Protein AF-A0A7J9G868-F1 (afdb_monomer_lite)

Sequence (115 aa):
MAKLNHNLSMVIALLSSILIAASMVTSEEEFMITIPPEPEPGFYKTIEECIEKMSRECGETIVKAVLEDEEISEQCCVELVHGMGKICHDDLLQFYVSLPQLGFNVTHLNIRGHQ

InterPro domains:
  IPR008502 Prolamin-like domain [PF05617] (49-98)

pLDDT: mean 76.09, std 18.46, range [33.81, 95.81]

Foldseek 3Di:
DDDQDPVNVVVVVVVVVVVVVVVPPDPPVVLDFDQDPDPDPCLVVLLVVLVVLADPVLVVQVVCCQVPVHDHDPVSVCSVPVRSHDVNVVSNVVRQVVGVSNVPDVVSRPPPPDD

Secondary structure (DSSP, 8-state):
-----HHHHHHHHHHHHHHHHHT-----------PPPPSSTTHHHHHHHHHTTS-HHHHHHHHHHHHH-PPPPHHHHHIIIIIIHHHHHHHHHHHHHT-GGG---TTT-------

Structure (mmCIF, N/CA/C/O backbone):
data_AF-A0A7J9G868-F1
#
_entry.id   AF-A0A7J9G868-F1
#
loop_
_atom_site.group_PDB
_atom_site.id
_atom_site.type_symbol
_atom_site.label_atom_id
_atom_site.label_alt_id
_atom_site.label_comp_id
_atom_site.label_asym_id
_atom_site.label_entity_id
_atom_site.label_seq_id
_atom_site.pdbx_PDB_ins_code
_atom_site.Cartn_x
_atom_site.Cartn_y
_atom_site.Cartn_z
_atom_site.occupancy
_atom_site.B_iso_or_equiv
_atom_site.auth_seq_id
_atom_site.auth_comp_id
_atom_site.auth_asym_id
_atom_site.auth_atom_id
_atom_site.pdbx_PDB_model_num
ATOM 1 N N . MET A 1 1 ? 22.733 4.982 58.617 1.00 37.69 1 MET A N 1
ATOM 2 C CA . MET A 1 1 ? 22.686 3.685 57.907 1.00 37.69 1 MET A CA 1
ATOM 3 C C . MET A 1 1 ? 21.348 3.031 58.227 1.00 37.69 1 MET A C 1
ATOM 5 O O . MET A 1 1 ? 21.142 2.645 59.370 1.00 37.69 1 MET A O 1
ATOM 9 N N . ALA A 1 2 ? 20.398 3.033 57.289 1.00 48.59 2 ALA A N 1
ATOM 10 C CA . ALA A 1 2 ? 19.059 2.489 57.522 1.00 48.59 2 ALA A CA 1
ATOM 11 C C . ALA A 1 2 ? 19.104 0.953 57.484 1.00 48.59 2 ALA A C 1
ATOM 13 O O . ALA A 1 2 ? 19.622 0.369 56.535 1.00 48.59 2 ALA A O 1
ATOM 14 N N . LYS A 1 3 ? 18.595 0.300 58.531 1.00 48.62 3 LYS A N 1
ATOM 15 C CA . LYS A 1 3 ? 18.525 -1.160 58.627 1.00 48.62 3 LYS A CA 1
ATOM 16 C C . LYS A 1 3 ? 17.266 -1.613 57.889 1.00 48.62 3 LYS A C 1
ATOM 18 O O . LYS A 1 3 ? 16.164 -1.511 58.422 1.00 48.62 3 LYS A O 1
ATOM 23 N N . LEU A 1 4 ? 17.427 -2.024 56.634 1.00 50.69 4 LEU A N 1
ATOM 24 C CA . LEU A 1 4 ? 16.330 -2.523 55.812 1.00 50.69 4 LEU A CA 1
ATOM 25 C C . LEU A 1 4 ? 15.812 -3.840 56.416 1.00 50.69 4 LEU A C 1
ATOM 27 O O . LEU A 1 4 ? 16.575 -4.787 56.603 1.00 50.69 4 LEU A O 1
ATOM 31 N N . ASN A 1 5 ? 14.528 -3.882 56.776 1.00 61.34 5 ASN A N 1
ATOM 32 C CA . ASN A 1 5 ? 13.880 -5.074 57.324 1.00 61.34 5 ASN A CA 1
ATOM 33 C C . ASN A 1 5 ? 13.854 -6.182 56.254 1.00 61.34 5 ASN A C 1
ATOM 35 O O . ASN A 1 5 ? 13.465 -5.925 55.118 1.00 61.34 5 ASN A O 1
ATOM 39 N N . HIS A 1 6 ? 14.234 -7.409 56.611 1.00 61.34 6 HIS A N 1
ATOM 40 C CA . HIS A 1 6 ? 14.274 -8.554 55.694 1.00 61.34 6 HIS A CA 1
ATOM 41 C C . HIS A 1 6 ? 12.920 -8.790 54.999 1.00 61.34 6 HIS A C 1
ATOM 43 O O . HIS A 1 6 ? 12.866 -9.024 53.794 1.00 61.34 6 HIS A O 1
ATOM 49 N N . ASN A 1 7 ? 11.820 -8.585 55.731 1.00 53.09 7 ASN A N 1
ATOM 50 C CA . ASN A 1 7 ? 10.464 -8.682 55.186 1.00 53.09 7 ASN A CA 1
ATOM 51 C C . ASN A 1 7 ? 10.155 -7.553 54.189 1.00 53.09 7 ASN A C 1
ATOM 53 O O . ASN A 1 7 ? 9.486 -7.777 53.187 1.00 53.09 7 ASN A O 1
ATOM 57 N N . LEU A 1 8 ? 10.686 -6.348 54.424 1.00 59.44 8 LEU A N 1
ATOM 58 C CA . LEU A 1 8 ? 10.549 -5.212 53.508 1.00 59.44 8 LEU A CA 1
ATOM 59 C C . LEU A 1 8 ? 11.368 -5.436 52.226 1.00 59.44 8 LEU A C 1
ATOM 61 O O . LEU A 1 8 ? 10.905 -5.113 51.139 1.00 59.44 8 LEU A O 1
ATOM 65 N N . SER A 1 9 ? 12.542 -6.061 52.340 1.00 60.22 9 SER A N 1
ATOM 66 C CA . SER A 1 9 ? 13.369 -6.447 51.191 1.00 60.22 9 SER A CA 1
ATOM 67 C C . SER A 1 9 ? 12.706 -7.524 50.325 1.00 60.22 9 SER A C 1
ATOM 69 O O . SER A 1 9 ? 12.783 -7.442 49.103 1.00 60.22 9 SER A O 1
ATOM 71 N N . MET A 1 10 ? 12.042 -8.515 50.934 1.00 61.50 10 MET A N 1
ATOM 72 C CA . MET A 1 10 ? 11.300 -9.548 50.196 1.00 61.50 10 MET A CA 1
ATOM 73 C C . MET A 1 10 ? 10.099 -8.968 49.444 1.00 61.50 10 MET A C 1
ATOM 75 O O . MET A 1 10 ? 9.890 -9.303 48.283 1.00 61.50 10 MET A O 1
ATOM 79 N N . VAL A 1 11 ? 9.338 -8.064 50.069 1.00 63.91 11 VAL A N 1
ATOM 80 C CA . VAL A 1 11 ? 8.183 -7.422 49.417 1.00 63.91 11 VAL A CA 1
ATOM 81 C C . VAL A 1 11 ? 8.624 -6.572 48.222 1.00 63.91 11 VAL A C 1
ATOM 83 O O . VAL A 1 11 ? 7.999 -6.639 47.169 1.00 63.91 11 VAL A O 1
ATOM 86 N N . ILE A 1 12 ? 9.736 -5.837 48.343 1.00 63.78 12 ILE A N 1
ATOM 87 C CA . ILE A 1 12 ? 10.307 -5.063 47.229 1.00 63.78 12 ILE A CA 1
ATOM 88 C C . ILE A 1 12 ? 10.727 -5.990 46.077 1.00 63.78 12 ILE A C 1
ATOM 90 O O . ILE A 1 12 ? 10.399 -5.703 44.929 1.00 63.78 12 ILE A O 1
ATOM 94 N N . ALA A 1 13 ? 11.380 -7.118 46.379 1.00 62.16 13 ALA A N 1
ATOM 95 C CA . ALA A 1 13 ? 11.804 -8.092 45.369 1.00 62.16 13 ALA A CA 1
ATOM 96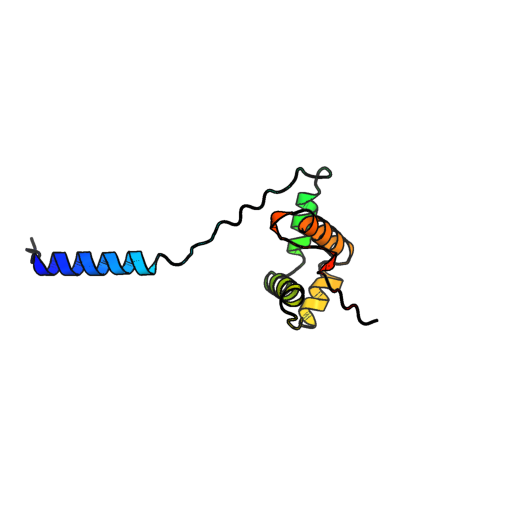 C C . ALA A 1 13 ? 10.620 -8.770 44.646 1.00 62.16 13 ALA A C 1
ATOM 98 O O . ALA A 1 13 ? 10.686 -9.046 43.445 1.00 62.16 13 ALA A O 1
ATOM 99 N N . LEU A 1 14 ? 9.511 -9.017 45.350 1.00 59.84 14 LEU A N 1
ATOM 100 C CA . LEU A 1 14 ? 8.294 -9.573 44.751 1.00 59.84 14 LEU A CA 1
ATOM 101 C C . LEU A 1 14 ? 7.585 -8.549 43.853 1.00 59.84 14 LEU A C 1
ATOM 103 O O . LEU A 1 14 ? 7.196 -8.885 42.737 1.00 59.84 14 LEU A O 1
ATOM 107 N N . LEU A 1 15 ? 7.485 -7.288 44.287 1.00 59.75 15 LEU A N 1
ATOM 108 C CA . LEU A 1 15 ? 6.892 -6.210 43.487 1.00 59.75 15 LEU A CA 1
ATOM 109 C C . LEU A 1 15 ? 7.707 -5.904 42.221 1.00 59.75 15 LEU A C 1
ATOM 111 O O . LEU A 1 15 ? 7.124 -5.703 41.156 1.00 59.75 15 LEU A O 1
ATOM 115 N N . SER A 1 16 ? 9.043 -5.939 42.293 1.00 61.03 16 SER A N 1
ATOM 116 C CA . SER A 1 16 ? 9.893 -5.784 41.105 1.00 61.03 16 SER A CA 1
ATOM 117 C C . SER A 1 16 ? 9.726 -6.933 40.109 1.00 61.03 16 SER A C 1
ATOM 119 O O . SER A 1 16 ? 9.787 -6.709 38.906 1.00 61.03 16 SER A O 1
ATOM 121 N N . SER A 1 17 ? 9.463 -8.150 40.593 1.00 60.47 17 SER A N 1
ATOM 122 C CA . SER A 1 17 ? 9.243 -9.321 39.732 1.00 60.47 17 SER A CA 1
ATOM 123 C C . SER A 1 17 ? 7.923 -9.225 38.951 1.00 60.47 17 SER A C 1
ATOM 125 O O . SER A 1 17 ? 7.856 -9.633 37.794 1.00 60.47 17 SER A O 1
ATOM 127 N N . ILE A 1 18 ? 6.887 -8.624 39.548 1.00 60.41 18 ILE A N 1
ATOM 128 C CA . ILE A 1 18 ? 5.581 -8.395 38.903 1.00 60.41 18 ILE A CA 1
ATOM 129 C C . ILE A 1 18 ? 5.683 -7.332 37.793 1.00 60.41 18 ILE A C 1
ATOM 131 O O . ILE A 1 18 ? 5.047 -7.476 36.751 1.00 60.41 18 ILE A O 1
ATOM 135 N N . LEU A 1 19 ? 6.521 -6.301 37.968 1.00 55.25 19 LEU A N 1
ATOM 136 C CA . LEU A 1 19 ? 6.773 -5.287 36.931 1.00 55.25 19 LEU A CA 1
ATOM 137 C C . LEU A 1 19 ? 7.440 -5.884 35.684 1.00 55.25 19 LEU A C 1
ATOM 139 O O . LEU A 1 19 ? 7.096 -5.511 34.563 1.00 55.25 19 LEU A O 1
ATOM 143 N N . ILE A 1 20 ? 8.348 -6.847 35.869 1.00 55.75 20 ILE A N 1
ATOM 144 C CA . ILE A 1 20 ? 8.982 -7.550 34.749 1.00 55.75 20 ILE A CA 1
ATOM 145 C C . ILE A 1 20 ? 7.930 -8.370 33.992 1.00 55.75 20 ILE A C 1
ATOM 147 O O . ILE A 1 20 ? 7.907 -8.299 32.772 1.00 55.75 20 ILE A O 1
ATOM 151 N N . ALA A 1 21 ? 7.005 -9.048 34.685 1.00 54.22 21 ALA A N 1
ATOM 152 C CA . ALA A 1 21 ? 5.927 -9.823 34.055 1.00 54.22 21 ALA A CA 1
ATOM 153 C C . ALA A 1 21 ? 4.928 -8.958 33.257 1.00 54.22 21 ALA A C 1
ATOM 155 O O . ALA A 1 21 ? 4.505 -9.352 32.174 1.00 54.22 21 ALA A O 1
ATOM 156 N N . ALA A 1 22 ? 4.591 -7.756 33.742 1.00 53.75 22 ALA A N 1
ATOM 157 C CA . ALA A 1 22 ? 3.764 -6.800 32.993 1.00 53.75 22 ALA A CA 1
ATOM 158 C C . ALA A 1 22 ? 4.460 -6.279 31.719 1.00 53.75 22 ALA A C 1
ATOM 160 O O . ALA A 1 22 ? 3.798 -5.802 30.803 1.00 53.75 22 ALA A O 1
ATOM 161 N N . SER A 1 23 ? 5.786 -6.420 31.648 1.00 54.28 23 SER A N 1
ATOM 162 C CA . SER A 1 23 ? 6.598 -6.076 30.480 1.00 54.28 23 SER A CA 1
ATOM 163 C C . SER A 1 23 ? 6.736 -7.242 29.483 1.00 54.28 23 SER A C 1
ATOM 165 O O . SER A 1 23 ? 7.472 -7.113 28.512 1.00 54.28 23 SER A O 1
ATOM 167 N N . MET A 1 24 ? 6.063 -8.386 29.700 1.00 50.16 24 MET A N 1
ATOM 168 C CA . MET A 1 24 ? 6.207 -9.602 28.873 1.00 50.16 24 MET A CA 1
ATOM 169 C C . MET A 1 24 ? 5.074 -9.835 27.860 1.00 50.16 24 MET A C 1
ATOM 171 O O . MET A 1 24 ? 4.859 -10.971 27.448 1.00 50.16 24 MET A O 1
ATOM 175 N N . VAL A 1 25 ? 4.352 -8.800 27.424 1.00 48.75 25 VAL A N 1
ATOM 176 C CA . VAL A 1 25 ? 3.395 -8.928 26.305 1.00 48.75 25 VAL A CA 1
ATOM 177 C C . VAL A 1 25 ? 3.706 -7.902 25.222 1.00 48.75 25 VAL A C 1
ATOM 179 O O . VAL A 1 25 ? 2.935 -6.994 24.948 1.00 48.75 25 VAL A O 1
ATOM 182 N N . THR A 1 26 ? 4.858 -8.080 24.591 1.00 41.22 26 THR A N 1
ATOM 183 C CA . THR A 1 26 ? 5.007 -7.862 23.151 1.00 41.22 26 THR A CA 1
ATOM 184 C C . THR A 1 26 ? 5.800 -9.055 22.637 1.00 41.22 26 THR A C 1
ATOM 186 O O . THR A 1 26 ? 7.010 -8.990 22.441 1.00 41.22 26 THR A O 1
ATOM 189 N N . SER A 1 27 ? 5.136 -10.202 22.481 1.00 47.03 27 SER A N 1
ATOM 190 C CA . SER A 1 27 ? 5.587 -11.153 21.471 1.00 47.03 27 SER A CA 1
ATOM 191 C C . SER A 1 27 ? 5.326 -10.483 20.124 1.00 47.03 27 SER A C 1
ATOM 193 O O . SER A 1 27 ? 4.312 -10.734 19.477 1.00 47.03 27 SER A O 1
ATOM 195 N N . GLU A 1 28 ? 6.201 -9.559 19.737 1.00 54.88 28 GLU A N 1
ATOM 196 C CA . GLU A 1 28 ? 6.472 -9.369 18.326 1.00 54.88 28 GLU A CA 1
ATOM 197 C C . GLU A 1 28 ? 7.049 -10.723 17.913 1.00 54.88 28 GLU A C 1
ATOM 199 O O . GLU A 1 28 ? 8.220 -11.012 18.152 1.00 54.88 28 GLU A O 1
ATOM 204 N N . GLU A 1 29 ? 6.211 -11.639 17.420 1.00 53.94 29 GLU A N 1
ATOM 205 C CA . GLU A 1 29 ? 6.764 -12.610 16.492 1.00 53.94 29 GLU A CA 1
ATOM 206 C C . GLU A 1 29 ? 7.338 -11.745 15.381 1.00 53.94 29 GLU A C 1
ATOM 208 O O . GLU A 1 29 ? 6.593 -11.133 14.617 1.00 53.94 29 GLU A O 1
ATOM 213 N N . GLU A 1 30 ? 8.657 -11.564 15.407 1.00 54.03 30 GLU A N 1
ATOM 214 C CA . GLU A 1 30 ? 9.389 -10.835 14.393 1.00 54.03 30 GLU A CA 1
ATOM 215 C C . GLU A 1 30 ? 9.158 -11.619 13.105 1.00 54.03 30 GLU A C 1
ATOM 217 O O . GLU A 1 30 ? 9.788 -12.644 12.834 1.00 54.03 30 GLU A O 1
ATOM 222 N N . PHE A 1 31 ? 8.117 -11.214 12.384 1.00 62.38 31 PHE A N 1
ATOM 223 C CA . PHE A 1 31 ? 7.700 -11.821 11.145 1.00 62.38 31 PHE A CA 1
ATOM 224 C C . PHE A 1 31 ? 8.845 -11.590 10.167 1.00 62.38 31 PHE A C 1
ATOM 226 O O . PHE A 1 31 ? 8.999 -10.503 9.610 1.00 62.38 31 PHE A O 1
ATOM 233 N N . MET A 1 32 ? 9.722 -12.589 10.046 1.00 65.94 32 MET A N 1
ATOM 234 C CA . MET A 1 32 ? 10.922 -12.483 9.230 1.00 65.94 32 MET A CA 1
ATOM 235 C C . MET A 1 32 ? 10.518 -12.457 7.758 1.00 65.94 32 MET A C 1
ATOM 237 O O . MET A 1 32 ? 10.380 -13.493 7.103 1.00 65.94 32 MET A O 1
ATOM 241 N N . ILE A 1 33 ? 10.340 -11.249 7.234 1.00 79.25 33 ILE A N 1
ATOM 242 C CA . ILE A 1 33 ? 10.184 -11.016 5.805 1.00 79.25 33 ILE A CA 1
ATOM 243 C C . ILE A 1 33 ? 11.556 -11.181 5.174 1.00 79.25 33 ILE A C 1
ATOM 245 O O . ILE A 1 33 ? 12.485 -10.421 5.445 1.00 79.25 33 ILE A O 1
ATOM 249 N N . THR A 1 34 ? 11.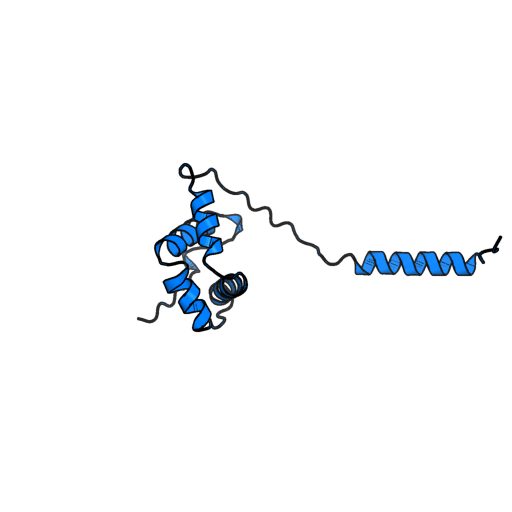681 -12.179 4.306 1.00 85.62 34 THR A N 1
ATOM 250 C CA . THR A 1 34 ? 12.870 -12.293 3.465 1.00 85.62 34 THR A CA 1
ATOM 251 C C . THR A 1 34 ? 12.598 -11.501 2.200 1.00 85.62 34 THR A C 1
ATOM 253 O O . THR A 1 34 ? 11.853 -11.956 1.332 1.00 85.62 34 THR A O 1
ATOM 256 N N . ILE A 1 35 ? 13.176 -10.303 2.109 1.00 83.88 35 ILE A N 1
ATOM 257 C CA . ILE A 1 35 ? 13.071 -9.484 0.900 1.00 83.88 35 ILE A CA 1
ATOM 258 C C . ILE A 1 35 ? 13.826 -10.213 -0.229 1.00 83.88 35 ILE A C 1
ATOM 260 O O . ILE A 1 35 ? 14.967 -10.638 -0.008 1.00 83.88 35 ILE A O 1
ATOM 264 N N . PRO A 1 36 ? 13.210 -10.418 -1.412 1.00 82.31 36 PRO A N 1
ATOM 265 C CA . PRO A 1 36 ? 13.891 -11.023 -2.556 1.00 82.31 36 PRO A CA 1
ATOM 266 C C . PRO A 1 36 ? 15.104 -10.180 -2.996 1.00 82.31 36 PRO A C 1
ATOM 268 O O . PRO A 1 36 ? 15.315 -9.081 -2.494 1.00 82.31 36 PRO A O 1
ATOM 271 N N . PRO A 1 37 ? 15.957 -10.669 -3.910 1.00 88.56 37 PRO A N 1
ATOM 272 C CA . PRO A 1 37 ? 16.917 -9.795 -4.572 1.00 88.56 37 PRO A CA 1
ATOM 273 C C . PRO A 1 37 ? 16.185 -8.720 -5.383 1.00 88.56 37 PRO A C 1
ATOM 275 O O . PRO A 1 37 ? 15.114 -8.972 -5.942 1.00 88.56 37 PRO A O 1
ATOM 278 N N . GLU A 1 38 ? 16.793 -7.538 -5.464 1.00 89.25 38 GLU A N 1
ATOM 279 C CA . GLU A 1 38 ? 16.226 -6.412 -6.197 1.00 89.25 38 GLU A CA 1
ATOM 280 C C . GLU A 1 38 ? 16.027 -6.783 -7.681 1.00 89.25 38 GLU A C 1
ATOM 282 O O . GLU A 1 38 ? 16.991 -7.225 -8.318 1.00 89.25 38 GLU A O 1
ATOM 287 N N . PRO A 1 39 ? 14.809 -6.639 -8.245 1.00 86.75 39 PRO A N 1
ATOM 288 C CA . PRO A 1 39 ? 14.544 -7.011 -9.636 1.00 86.75 39 PRO A CA 1
ATOM 289 C C . PRO A 1 39 ? 15.387 -6.205 -10.629 1.00 86.75 39 PRO A C 1
ATOM 291 O O . PRO A 1 39 ? 15.882 -6.743 -11.620 1.00 86.75 39 PRO A O 1
ATOM 294 N N . GLU A 1 40 ? 15.553 -4.915 -10.340 1.00 90.62 40 GLU A N 1
ATOM 295 C CA . GLU A 1 40 ? 16.313 -3.958 -11.133 1.00 90.62 40 GLU A CA 1
ATOM 296 C C . GLU A 1 40 ? 16.911 -2.866 -10.234 1.00 90.62 40 GLU A C 1
ATOM 298 O O . GLU A 1 40 ? 16.328 -2.551 -9.197 1.00 90.62 40 GLU A O 1
ATOM 303 N N . PRO A 1 41 ? 18.055 -2.262 -10.602 1.00 95.62 41 PRO A N 1
ATOM 304 C CA . PRO A 1 41 ? 18.716 -1.283 -9.745 1.00 95.62 41 PRO A CA 1
ATOM 305 C C . PRO A 1 41 ? 17.809 -0.100 -9.383 1.00 95.62 41 PRO A C 1
ATOM 307 O O . PRO A 1 41 ? 17.391 0.653 -10.261 1.00 95.62 41 PRO A O 1
ATOM 310 N N . GLY A 1 42 ? 17.578 0.109 -8.087 1.00 92.62 42 GLY A N 1
ATOM 311 C CA . GLY A 1 42 ? 16.801 1.236 -7.568 1.00 92.62 42 GLY A CA 1
ATOM 312 C C . GLY A 1 42 ? 15.309 0.963 -7.373 1.00 92.62 42 GLY A C 1
ATOM 313 O O . GLY A 1 42 ? 14.625 1.834 -6.836 1.00 92.62 42 GLY A O 1
ATOM 314 N N . PHE A 1 43 ? 14.816 -0.225 -7.729 1.00 91.06 43 PHE A N 1
ATOM 315 C CA . PHE A 1 43 ? 13.441 -0.645 -7.471 1.00 91.06 43 PHE A CA 1
ATOM 316 C C . PHE A 1 43 ? 13.024 -0.434 -6.007 1.00 91.06 43 PHE A C 1
ATOM 318 O O . PHE A 1 43 ? 11.978 0.156 -5.755 1.00 91.06 43 PHE A O 1
ATOM 325 N N . TYR A 1 44 ? 13.840 -0.822 -5.017 1.00 92.19 44 TYR A N 1
ATOM 326 C CA . TYR A 1 44 ? 13.443 -0.655 -3.608 1.00 92.19 44 TYR A CA 1
ATOM 327 C C . TYR A 1 44 ? 13.371 0.801 -3.164 1.00 92.19 44 TYR A C 1
ATOM 329 O O . TYR A 1 44 ? 12.514 1.147 -2.355 1.00 92.19 44 TYR A O 1
ATOM 337 N N . LYS A 1 45 ? 14.210 1.665 -3.737 1.00 94.38 45 LYS A N 1
ATOM 338 C CA . LYS A 1 45 ? 14.119 3.108 -3.506 1.00 94.38 45 LYS A CA 1
ATOM 339 C C . LYS A 1 45 ? 12.819 3.668 -4.078 1.00 94.38 45 LYS A C 1
ATOM 341 O O . LYS A 1 45 ? 12.166 4.471 -3.427 1.00 94.38 45 LYS A O 1
ATOM 346 N N . THR A 1 46 ? 12.422 3.221 -5.270 1.00 93.50 46 THR A N 1
ATOM 347 C CA . THR A 1 46 ? 11.130 3.590 -5.863 1.00 93.50 46 THR A CA 1
ATOM 348 C C . THR A 1 46 ? 9.962 3.118 -4.998 1.00 93.50 46 THR A C 1
ATOM 350 O O . THR A 1 46 ? 9.042 3.894 -4.757 1.00 93.50 46 THR A O 1
ATOM 353 N N . ILE A 1 47 ? 10.017 1.893 -4.466 1.00 93.69 47 ILE A N 1
ATOM 354 C CA . ILE A 1 47 ? 9.009 1.384 -3.527 1.00 93.69 47 ILE A CA 1
ATOM 355 C C . ILE A 1 47 ? 8.935 2.247 -2.260 1.00 93.69 47 ILE A C 1
ATOM 357 O O . ILE A 1 47 ? 7.838 2.618 -1.848 1.00 93.69 47 ILE A O 1
ATOM 361 N N . GLU A 1 48 ? 10.072 2.613 -1.665 1.00 93.94 48 GLU A N 1
ATOM 362 C CA . GLU A 1 48 ? 10.125 3.489 -0.486 1.00 93.94 48 GLU A CA 1
ATOM 363 C C . GLU A 1 48 ? 9.497 4.864 -0.771 1.00 93.94 48 GLU A C 1
ATOM 365 O O . GLU A 1 48 ? 8.590 5.290 -0.057 1.00 93.94 48 GLU A O 1
ATOM 370 N N . GLU A 1 49 ? 9.877 5.504 -1.881 1.00 95.19 49 GLU A N 1
ATOM 371 C CA . GLU A 1 49 ? 9.293 6.776 -2.330 1.00 95.19 49 GLU A CA 1
ATOM 372 C C . GLU A 1 49 ? 7.778 6.672 -2.576 1.00 95.19 49 GLU A C 1
ATOM 374 O O . GLU A 1 49 ? 7.040 7.636 -2.371 1.00 95.19 49 GLU A O 1
ATOM 379 N N . CYS A 1 50 ? 7.288 5.509 -3.012 1.00 94.88 50 CYS A N 1
ATOM 380 C CA . CYS A 1 50 ? 5.862 5.257 -3.187 1.00 94.88 50 CYS A CA 1
ATOM 381 C C . CYS A 1 50 ? 5.110 5.132 -1.856 1.00 94.88 50 CYS A C 1
ATOM 383 O O . CYS A 1 50 ? 3.994 5.644 -1.750 1.00 94.88 50 CYS A O 1
ATOM 385 N N . ILE A 1 51 ? 5.709 4.497 -0.844 1.00 92.69 51 ILE A N 1
ATOM 386 C CA . ILE A 1 51 ? 5.119 4.368 0.499 1.00 92.69 51 ILE A CA 1
ATOM 387 C C . ILE A 1 51 ? 4.958 5.748 1.146 1.00 92.69 51 ILE A C 1
ATOM 389 O O . ILE A 1 51 ? 3.921 6.025 1.744 1.00 92.69 51 ILE A O 1
ATOM 393 N N . GLU A 1 52 ? 5.931 6.644 0.970 1.00 94.44 52 GLU A N 1
ATOM 394 C CA . GLU A 1 52 ? 5.905 7.996 1.550 1.00 94.44 52 GLU A CA 1
ATOM 395 C C . GLU A 1 52 ? 4.785 8.899 1.003 1.00 94.44 52 GLU A C 1
ATOM 397 O O . GLU A 1 52 ? 4.450 9.916 1.613 1.00 94.44 52 GLU A O 1
ATOM 402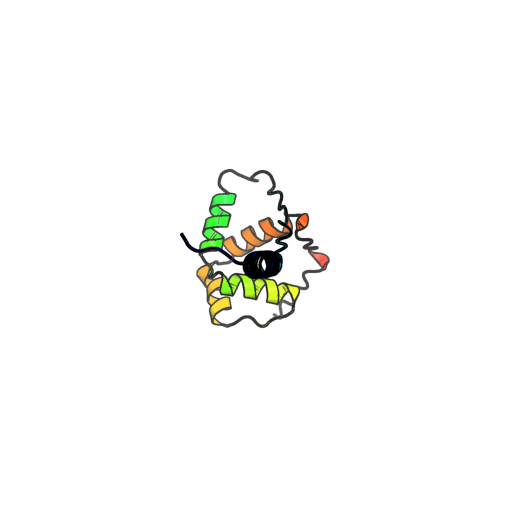 N N . LYS A 1 53 ? 4.174 8.544 -0.133 1.00 94.50 53 LYS A N 1
ATOM 403 C CA . LYS A 1 53 ? 3.071 9.313 -0.737 1.00 94.50 53 LYS A CA 1
ATOM 404 C C . LYS A 1 53 ? 1.730 9.135 -0.035 1.00 94.50 53 LYS A C 1
ATOM 406 O O . LYS A 1 53 ? 0.771 9.820 -0.392 1.00 94.50 53 LYS A O 1
ATOM 411 N N . MET A 1 54 ? 1.650 8.212 0.915 1.00 93.25 54 MET A N 1
ATOM 412 C CA . MET A 1 54 ? 0.426 7.874 1.620 1.00 93.25 54 MET A CA 1
ATOM 413 C C . MET A 1 54 ? 0.659 7.926 3.124 1.00 93.25 54 MET A C 1
ATOM 415 O O . MET A 1 54 ? 1.715 7.542 3.626 1.00 93.25 54 MET A O 1
ATOM 419 N N . SER A 1 55 ? -0.340 8.400 3.865 1.00 94.69 55 SER A N 1
ATOM 420 C CA . SER A 1 55 ? -0.270 8.345 5.319 1.00 94.69 55 SER A CA 1
ATOM 421 C C . SER A 1 55 ? -0.273 6.894 5.809 1.00 94.69 55 SER A C 1
ATOM 423 O O . SER A 1 55 ? -0.908 6.010 5.228 1.00 94.69 55 SER A O 1
ATOM 425 N N . ARG A 1 56 ? 0.405 6.645 6.936 1.00 93.12 56 ARG A N 1
ATOM 426 C CA . ARG A 1 56 ? 0.400 5.322 7.577 1.00 93.12 56 ARG A CA 1
ATOM 427 C C . ARG A 1 56 ? -1.023 4.852 7.900 1.00 93.12 56 ARG A C 1
ATOM 429 O O . ARG A 1 56 ? -1.346 3.697 7.665 1.00 93.12 56 ARG A O 1
ATOM 436 N N . GLU A 1 57 ? -1.866 5.759 8.391 1.00 94.38 57 GLU A N 1
ATOM 437 C CA . GLU A 1 57 ? -3.272 5.486 8.717 1.00 94.38 57 GLU A CA 1
ATOM 438 C C . GLU A 1 57 ? -4.071 5.026 7.489 1.00 94.38 57 GLU A C 1
ATOM 440 O O . GLU A 1 57 ? -4.791 4.029 7.555 1.00 94.38 57 GLU A O 1
ATOM 445 N N . CYS A 1 58 ? -3.903 5.700 6.346 1.00 94.31 58 CYS A N 1
ATOM 446 C CA . CYS A 1 58 ? -4.547 5.284 5.104 1.00 94.31 58 CYS A CA 1
ATOM 447 C C . CYS A 1 58 ? -4.032 3.915 4.629 1.00 94.31 58 CYS A C 1
ATOM 449 O O . CYS A 1 58 ? -4.833 3.047 4.284 1.00 94.31 58 CYS A O 1
ATOM 451 N N . GLY A 1 59 ? -2.719 3.665 4.704 1.00 91.00 59 GLY A N 1
ATOM 452 C CA . GLY A 1 59 ? -2.142 2.358 4.371 1.00 91.00 59 GLY A CA 1
ATOM 453 C C . GLY A 1 59 ? -2.666 1.210 5.236 1.00 91.00 59 GLY A C 1
ATOM 454 O O . GLY A 1 59 ? -3.052 0.169 4.707 1.00 91.00 59 GLY A O 1
ATOM 455 N N . GLU A 1 60 ? -2.740 1.407 6.554 1.00 91.31 60 GLU A N 1
ATOM 456 C CA . GLU A 1 60 ? -3.322 0.433 7.487 1.00 91.31 60 GLU A CA 1
ATOM 457 C C . GLU A 1 60 ? -4.797 0.155 7.162 1.00 91.31 60 GLU A C 1
ATOM 459 O O . GLU A 1 60 ? -5.214 -1.003 7.135 1.00 91.31 60 GLU A O 1
ATOM 464 N N . THR A 1 61 ? -5.570 1.202 6.861 1.00 91.88 61 THR A N 1
ATOM 465 C CA . THR A 1 61 ? -6.992 1.084 6.499 1.00 91.88 61 THR A CA 1
ATOM 466 C C . THR A 1 61 ? -7.177 0.316 5.191 1.00 91.88 61 THR A C 1
ATOM 468 O O . THR A 1 61 ? -8.062 -0.524 5.105 1.00 91.88 61 THR A O 1
ATOM 471 N N . ILE A 1 62 ? -6.325 0.530 4.182 1.00 89.25 62 ILE A N 1
ATOM 472 C CA . ILE A 1 62 ? -6.383 -0.220 2.915 1.00 89.25 62 ILE A CA 1
ATOM 473 C C . ILE A 1 62 ? -6.108 -1.708 3.145 1.00 89.25 62 ILE A C 1
ATOM 475 O O . ILE A 1 62 ? -6.820 -2.555 2.608 1.00 89.25 62 ILE A O 1
ATOM 479 N N . VAL A 1 63 ? -5.098 -2.044 3.951 1.00 85.69 63 VAL A N 1
ATOM 480 C CA . VAL A 1 63 ? -4.789 -3.447 4.266 1.00 85.69 63 VAL A CA 1
ATOM 481 C C . VAL A 1 63 ? -5.974 -4.114 4.968 1.00 85.69 63 VAL A C 1
ATOM 483 O O . VAL A 1 63 ? -6.364 -5.218 4.586 1.00 85.69 63 VAL A O 1
ATOM 486 N N . LYS A 1 64 ? -6.593 -3.438 5.940 1.00 86.25 64 LYS A N 1
ATOM 487 C CA . LYS A 1 64 ? -7.798 -3.942 6.611 1.00 86.25 64 LYS A CA 1
ATOM 488 C C . LYS A 1 64 ? -9.005 -4.006 5.683 1.00 86.25 64 LYS A C 1
ATOM 490 O O . LYS A 1 64 ? -9.727 -4.988 5.722 1.00 86.25 64 LYS A O 1
ATOM 495 N N . ALA A 1 65 ? -9.192 -3.045 4.784 1.00 86.56 65 ALA A N 1
ATOM 496 C CA . ALA A 1 65 ? -10.249 -3.103 3.778 1.00 86.56 65 ALA A CA 1
ATOM 497 C C . ALA A 1 65 ? -10.120 -4.355 2.895 1.00 86.56 65 ALA A C 1
ATOM 499 O O . ALA A 1 65 ? -11.107 -5.024 2.603 1.00 86.56 65 ALA A O 1
ATOM 500 N N . VAL A 1 66 ? -8.891 -4.728 2.523 1.00 80.88 66 VAL A N 1
ATOM 501 C CA . VAL A 1 66 ? -8.622 -5.938 1.730 1.00 80.88 66 VAL A CA 1
ATOM 502 C C . VAL A 1 66 ? -8.839 -7.230 2.531 1.00 80.88 66 VAL A C 1
ATOM 504 O O . VAL A 1 66 ? -9.319 -8.214 1.967 1.00 80.88 66 VAL A O 1
ATOM 507 N N . LEU A 1 67 ? -8.465 -7.262 3.814 1.00 81.81 67 LEU A N 1
ATOM 508 C CA . LEU A 1 67 ? -8.472 -8.485 4.633 1.00 81.81 67 LEU A CA 1
ATOM 509 C C . LEU A 1 67 ? -9.752 -8.691 5.457 1.00 81.81 67 LEU A C 1
ATOM 511 O O . LEU A 1 67 ? -10.125 -9.828 5.744 1.00 81.81 67 LEU A O 1
ATOM 515 N N . GLU A 1 68 ? -10.404 -7.603 5.844 1.00 85.31 68 GLU A N 1
ATOM 516 C CA . GLU A 1 68 ? -11.477 -7.541 6.841 1.00 85.31 68 GLU A CA 1
ATOM 517 C C . GLU A 1 68 ? -12.742 -6.828 6.319 1.00 85.31 68 GLU A C 1
ATOM 519 O O . GLU A 1 68 ? -13.714 -6.727 7.063 1.00 85.31 68 GLU A O 1
ATOM 524 N N . ASP A 1 69 ? -12.768 -6.386 5.050 1.00 81.75 69 ASP A N 1
ATOM 525 C CA . ASP A 1 69 ? -13.903 -5.676 4.417 1.00 81.75 69 ASP A CA 1
ATOM 526 C C . ASP A 1 69 ? -14.258 -4.345 5.124 1.00 81.75 69 ASP A C 1
ATOM 528 O O . ASP A 1 69 ? -15.416 -3.934 5.186 1.00 81.75 69 ASP A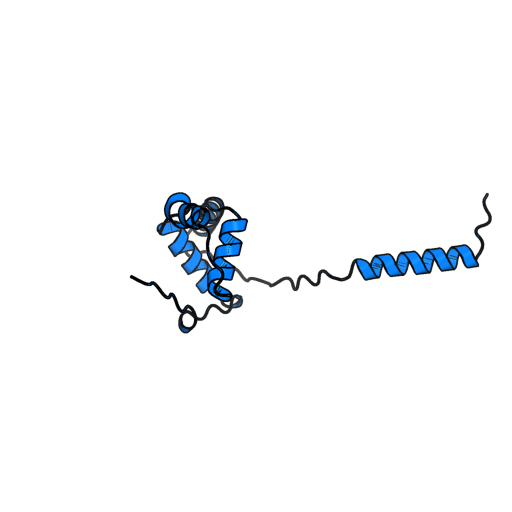 O 1
ATOM 532 N N . GLU A 1 70 ? -13.251 -3.672 5.698 1.00 87.38 70 GLU A N 1
ATOM 533 C CA . GLU A 1 70 ? -13.388 -2.347 6.320 1.00 87.38 70 GLU A CA 1
ATOM 534 C C . GLU A 1 70 ? -13.623 -1.232 5.279 1.00 87.38 70 GLU A C 1
ATOM 536 O O . GLU A 1 70 ? -13.080 -1.252 4.172 1.00 87.38 70 GLU A O 1
ATOM 541 N N . GLU A 1 71 ? -14.427 -0.225 5.638 1.00 91.25 71 GLU A N 1
ATOM 542 C CA . GLU A 1 71 ? -14.691 0.926 4.770 1.00 91.25 71 GLU A CA 1
ATOM 543 C C . GLU A 1 71 ? -13.488 1.878 4.696 1.00 91.25 71 GLU A C 1
ATOM 545 O O . GLU A 1 71 ? -12.898 2.263 5.706 1.00 91.25 71 GLU A O 1
ATOM 550 N N . ILE A 1 72 ? -13.168 2.333 3.483 1.00 92.75 72 ILE A N 1
ATOM 551 C CA . ILE A 1 72 ? -12.117 3.325 3.236 1.00 92.75 72 ILE A CA 1
ATOM 552 C C . ILE A 1 72 ? -12.742 4.723 3.189 1.00 92.75 72 ILE A C 1
ATOM 554 O O . ILE A 1 72 ? -13.746 4.953 2.512 1.00 92.75 72 ILE A O 1
ATOM 558 N N . SER A 1 73 ? -12.128 5.686 3.880 1.00 95.00 73 SER A N 1
ATOM 559 C CA . SER A 1 73 ? -12.577 7.081 3.851 1.00 95.00 73 SER A CA 1
ATOM 560 C C . SER A 1 73 ? -12.326 7.746 2.491 1.00 95.00 73 SER A C 1
ATOM 562 O O . SER A 1 73 ? -11.364 7.431 1.791 1.00 95.00 73 SER A O 1
ATOM 564 N N . GLU A 1 74 ? -13.141 8.745 2.135 1.00 95.81 74 GLU A N 1
ATOM 565 C CA . GLU A 1 74 ? -12.949 9.530 0.903 1.00 95.81 74 GLU A CA 1
ATOM 566 C C . GLU A 1 74 ? -11.552 10.171 0.840 1.00 95.81 74 GLU A C 1
ATOM 568 O O . GLU A 1 74 ? -10.903 10.164 -0.205 1.00 95.81 74 GLU A O 1
ATOM 573 N N . GLN A 1 75 ? -11.052 10.662 1.977 1.00 95.81 75 GLN A N 1
ATOM 574 C CA . GLN A 1 75 ? -9.716 11.245 2.071 1.00 95.81 75 GLN A CA 1
ATOM 575 C C . GLN A 1 75 ? -8.620 10.213 1.771 1.00 95.81 75 GLN A C 1
ATOM 577 O O . GLN A 1 75 ? -7.688 10.513 1.026 1.00 95.81 75 GLN A O 1
ATOM 582 N N . CYS A 1 76 ? -8.749 8.988 2.287 1.00 95.06 76 CYS A N 1
ATOM 583 C CA . CYS A 1 76 ? -7.800 7.919 1.992 1.00 95.06 76 CYS A CA 1
ATOM 584 C C . CYS A 1 76 ? -7.882 7.480 0.519 1.00 95.06 76 CYS A C 1
ATOM 586 O O . CYS A 1 76 ? -6.853 7.267 -0.118 1.00 95.06 76 CYS A O 1
ATOM 588 N N . CYS A 1 77 ? -9.075 7.470 -0.085 1.00 93.88 77 CYS A N 1
ATOM 589 C CA . CYS A 1 77 ? -9.215 7.281 -1.531 1.00 93.88 77 CYS A CA 1
ATOM 590 C C . CYS A 1 77 ? -8.489 8.372 -2.338 1.00 93.88 77 CYS A C 1
ATOM 592 O O . CYS A 1 77 ? -7.861 8.065 -3.351 1.00 93.88 77 CYS A O 1
ATOM 594 N N . VAL A 1 78 ? -8.525 9.635 -1.900 1.00 95.25 78 VAL A N 1
ATOM 595 C CA . VAL A 1 78 ? -7.769 10.727 -2.541 1.00 95.25 78 VAL A CA 1
ATOM 596 C C . VAL A 1 78 ? -6.260 10.518 -2.397 1.00 95.25 78 VAL A C 1
ATOM 598 O O . VAL A 1 78 ? -5.536 10.690 -3.378 1.00 95.25 78 VAL A O 1
ATOM 601 N N . GLU A 1 79 ? -5.774 10.114 -1.223 1.00 95.31 79 GLU A N 1
ATOM 602 C CA . GLU A 1 79 ? -4.355 9.784 -1.021 1.00 95.31 79 GLU A CA 1
ATOM 603 C C . GLU A 1 79 ? -3.913 8.626 -1.918 1.00 95.31 79 GLU A C 1
ATOM 605 O O . GLU A 1 79 ? -2.893 8.732 -2.598 1.00 95.31 79 GLU A O 1
ATOM 610 N N . LEU A 1 80 ? -4.711 7.563 -1.999 1.00 91.81 80 LEU A N 1
ATOM 611 C CA . LEU A 1 80 ? -4.418 6.396 -2.821 1.00 91.81 80 LEU A CA 1
ATOM 612 C C . LEU A 1 80 ? -4.420 6.729 -4.322 1.00 91.81 80 LEU A C 1
ATOM 614 O O . LEU A 1 80 ? -3.460 6.442 -5.039 1.00 91.81 80 LEU A O 1
ATOM 618 N N . VAL A 1 81 ? -5.489 7.358 -4.817 1.00 92.62 81 VAL A N 1
ATOM 619 C CA . VAL A 1 81 ? -5.692 7.577 -6.258 1.00 92.62 81 VAL A CA 1
ATOM 620 C C . VAL A 1 81 ? -4.891 8.770 -6.778 1.00 92.62 81 VAL A C 1
ATOM 622 O O . VAL A 1 81 ? -4.302 8.682 -7.856 1.00 92.62 81 VAL A O 1
ATOM 625 N N . HIS A 1 82 ? -4.857 9.885 -6.043 1.00 93.50 82 HIS A N 1
ATOM 626 C CA . HIS A 1 82 ? -4.206 11.119 -6.495 1.00 93.50 82 HIS A CA 1
ATOM 627 C C . HIS A 1 82 ? -2.813 11.334 -5.893 1.00 93.50 82 HIS A C 1
ATOM 629 O O . HIS A 1 82 ? -1.961 11.912 -6.566 1.00 93.50 82 HIS A O 1
ATOM 635 N N . GLY A 1 83 ? -2.576 10.901 -4.652 1.00 93.81 83 GLY A N 1
ATOM 636 C CA . GLY A 1 83 ? -1.281 11.047 -3.979 1.00 93.81 83 GLY A CA 1
ATOM 637 C C . GLY A 1 83 ? -0.268 10.004 -4.450 1.00 93.81 83 GLY A C 1
ATOM 638 O O . GLY A 1 83 ? 0.727 10.337 -5.101 1.00 93.81 83 GLY A O 1
ATOM 639 N N . MET A 1 84 ? -0.546 8.734 -4.150 1.00 93.94 84 MET A N 1
ATOM 640 C CA . MET A 1 84 ? 0.264 7.588 -4.562 1.00 93.94 84 MET A CA 1
ATOM 641 C C . MET A 1 84 ? 0.209 7.407 -6.084 1.00 93.94 84 MET A C 1
ATOM 643 O O . MET A 1 84 ? 1.244 7.453 -6.757 1.00 93.94 84 MET A O 1
ATOM 647 N N . GLY A 1 85 ? -1.006 7.276 -6.626 1.00 93.50 85 GLY A N 1
ATOM 648 C CA . GLY A 1 85 ? -1.251 7.098 -8.053 1.00 93.50 85 GLY A CA 1
ATOM 649 C C . GLY A 1 85 ? -0.992 5.674 -8.551 1.00 93.50 85 GLY A C 1
ATOM 650 O O . GLY A 1 85 ? -0.367 4.848 -7.887 1.00 93.50 85 GLY A O 1
ATOM 651 N N . LYS A 1 86 ? -1.471 5.391 -9.770 1.00 90.00 86 LYS A N 1
ATOM 652 C CA . LYS A 1 86 ? -1.514 4.034 -10.344 1.00 90.00 86 LYS A CA 1
A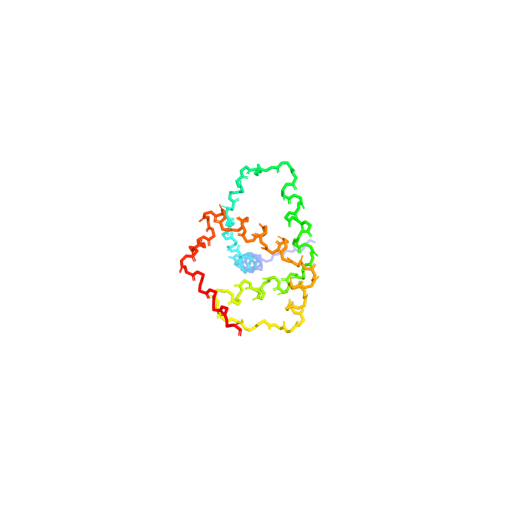TOM 653 C C . LYS A 1 86 ? -0.156 3.326 -10.382 1.00 90.00 86 LYS A C 1
ATOM 655 O O . LYS A 1 86 ? -0.095 2.149 -10.068 1.00 90.00 86 LYS A O 1
ATOM 660 N N . ILE A 1 87 ? 0.907 4.025 -10.783 1.00 91.75 87 ILE A N 1
ATOM 661 C CA . ILE A 1 87 ? 2.240 3.415 -10.939 1.00 91.75 87 ILE A CA 1
ATOM 662 C C . ILE A 1 87 ? 2.733 2.889 -9.588 1.00 91.75 87 ILE A C 1
ATOM 664 O O . ILE A 1 87 ? 2.996 1.703 -9.454 1.00 91.75 87 ILE A O 1
ATOM 668 N N . CYS A 1 88 ? 2.738 3.747 -8.566 1.00 94.06 88 CYS A N 1
ATOM 669 C CA . CYS A 1 88 ? 3.158 3.348 -7.228 1.00 94.06 88 CYS A CA 1
ATOM 670 C C . CYS A 1 88 ? 2.281 2.247 -6.631 1.00 94.06 88 CYS A C 1
ATOM 672 O O . CYS A 1 88 ? 2.797 1.342 -5.983 1.00 94.06 88 CYS A O 1
ATOM 674 N N . HIS A 1 89 ? 0.969 2.315 -6.855 1.00 90.94 89 HIS A N 1
ATOM 675 C CA . HIS A 1 89 ? 0.050 1.278 -6.405 1.00 90.94 89 HIS A CA 1
ATOM 676 C C . HIS A 1 89 ? 0.368 -0.086 -7.041 1.00 90.94 89 HIS A C 1
ATOM 678 O O . HIS A 1 89 ? 0.439 -1.092 -6.335 1.00 90.94 89 HIS A O 1
ATOM 684 N N . ASP A 1 90 ? 0.590 -0.125 -8.356 1.00 89.56 90 ASP A N 1
ATOM 685 C CA . ASP A 1 90 ? 0.892 -1.363 -9.077 1.00 89.56 90 ASP A CA 1
ATOM 686 C C . ASP A 1 90 ? 2.247 -1.952 -8.648 1.00 89.56 90 ASP A C 1
ATOM 688 O O . ASP A 1 90 ? 2.330 -3.155 -8.391 1.00 89.56 90 ASP A O 1
ATOM 692 N N . ASP A 1 91 ? 3.277 -1.114 -8.498 1.00 90.38 91 ASP A N 1
ATOM 693 C CA . ASP A 1 91 ? 4.616 -1.538 -8.071 1.00 90.38 91 ASP A CA 1
ATOM 694 C C . ASP A 1 91 ? 4.605 -2.078 -6.630 1.00 90.38 91 ASP A C 1
ATOM 696 O O . ASP A 1 91 ? 5.201 -3.122 -6.344 1.00 90.38 91 ASP A O 1
ATOM 700 N N . LEU A 1 92 ? 3.874 -1.418 -5.720 1.00 89.56 92 LEU A N 1
ATOM 701 C CA . LEU A 1 92 ? 3.701 -1.884 -4.342 1.00 89.56 92 LEU A CA 1
ATOM 702 C C . LEU A 1 92 ? 2.962 -3.217 -4.282 1.00 89.56 92 LEU A C 1
ATOM 704 O O . LEU A 1 92 ? 3.404 -4.129 -3.583 1.00 89.56 92 LEU A O 1
ATOM 708 N N . LEU A 1 93 ? 1.863 -3.361 -5.027 1.00 87.06 93 LEU A N 1
ATOM 709 C CA . LEU A 1 93 ? 1.153 -4.635 -5.096 1.00 87.06 93 LEU A CA 1
ATOM 710 C C . LEU A 1 93 ? 2.054 -5.737 -5.644 1.00 87.06 93 LEU A C 1
ATOM 712 O O . LEU A 1 93 ? 2.097 -6.816 -5.057 1.00 87.06 93 LEU A O 1
ATOM 716 N N . GLN A 1 94 ? 2.805 -5.469 -6.716 1.00 85.44 94 GLN A N 1
ATOM 717 C CA . GLN A 1 94 ? 3.750 -6.429 -7.279 1.00 85.44 94 GLN A CA 1
ATOM 718 C C . GLN A 1 94 ? 4.817 -6.840 -6.256 1.00 85.44 94 GLN A C 1
ATOM 720 O O . GLN A 1 94 ? 5.131 -8.028 -6.144 1.00 85.44 94 GLN A O 1
ATOM 725 N N . PHE A 1 95 ? 5.338 -5.890 -5.476 1.00 87.25 95 PHE A N 1
ATOM 726 C CA . PHE A 1 95 ? 6.262 -6.180 -4.387 1.00 87.25 95 PHE A CA 1
ATOM 727 C C . PHE A 1 95 ? 5.617 -7.068 -3.315 1.00 87.25 95 PHE A C 1
ATOM 729 O O . PHE A 1 95 ? 6.156 -8.132 -3.012 1.00 87.25 95 PHE A O 1
ATOM 736 N N . TYR A 1 96 ? 4.443 -6.715 -2.786 1.00 85.19 96 TYR A N 1
ATOM 737 C CA . TYR A 1 96 ? 3.802 -7.485 -1.715 1.00 85.19 96 TYR A CA 1
ATOM 738 C C . TYR A 1 96 ? 3.397 -8.899 -2.140 1.00 85.19 96 TYR A C 1
ATOM 740 O O . TYR A 1 96 ? 3.626 -9.844 -1.386 1.00 85.19 96 TYR A O 1
ATOM 748 N N . VAL A 1 97 ? 2.854 -9.086 -3.350 1.00 83.88 97 VAL A N 1
ATOM 749 C CA . VAL A 1 97 ? 2.513 -10.436 -3.846 1.00 83.88 97 VAL A CA 1
ATOM 750 C C . VAL A 1 97 ? 3.753 -11.278 -4.149 1.00 83.88 97 VAL A C 1
ATOM 752 O O . VAL A 1 97 ? 3.662 -12.504 -4.202 1.00 83.88 97 VAL A O 1
ATOM 755 N N . SER A 1 98 ? 4.918 -10.645 -4.329 1.00 84.19 98 SER A N 1
ATOM 756 C CA . SER A 1 98 ? 6.191 -11.354 -4.478 1.00 84.19 98 SER A CA 1
ATOM 757 C C . SER A 1 98 ? 6.722 -11.920 -3.162 1.00 84.19 98 SER A C 1
ATOM 759 O O . SER A 1 98 ? 7.610 -12.767 -3.211 1.00 84.19 98 SER A O 1
ATOM 761 N N . LEU A 1 99 ? 6.185 -11.492 -2.009 1.00 85.25 99 LEU A N 1
ATOM 762 C CA . LEU A 1 99 ? 6.595 -11.942 -0.680 1.00 85.25 99 LEU A CA 1
ATOM 763 C C . LEU A 1 99 ? 5.793 -13.186 -0.267 1.00 85.25 99 LEU A C 1
ATOM 765 O O . LEU A 1 99 ? 4.652 -13.065 0.188 1.00 85.25 99 LEU A O 1
ATOM 769 N N . PRO A 1 100 ? 6.376 -14.401 -0.336 1.00 80.44 100 PRO A N 1
ATOM 770 C CA . PRO A 1 100 ? 5.640 -15.634 -0.057 1.00 80.44 100 PRO A CA 1
ATOM 771 C C . PRO A 1 100 ? 5.138 -15.712 1.387 1.00 80.44 100 PRO A C 1
ATOM 773 O O . PRO A 1 100 ? 4.148 -16.386 1.662 1.00 80.44 100 PRO A O 1
ATOM 776 N N . GLN A 1 101 ? 5.817 -15.023 2.310 1.00 83.12 101 GLN A N 1
ATOM 777 C CA . GLN A 1 101 ? 5.468 -15.026 3.729 1.00 83.12 101 GLN A CA 1
ATOM 778 C C . GLN A 1 101 ? 4.110 -14.363 3.995 1.00 83.12 101 GLN A C 1
ATOM 780 O O . GLN A 1 101 ? 3.436 -14.749 4.943 1.00 83.12 101 GLN A O 1
ATOM 785 N N . LEU A 1 102 ? 3.694 -13.393 3.169 1.00 77.88 102 LEU A N 1
ATOM 786 C CA . LEU A 1 102 ? 2.453 -12.639 3.383 1.00 77.88 102 LEU A CA 1
ATOM 787 C C . LEU A 1 102 ? 1.192 -13.419 2.989 1.00 77.88 102 LEU A C 1
ATOM 789 O O . LEU A 1 102 ? 0.084 -12.975 3.267 1.00 77.88 102 LEU A O 1
ATOM 793 N N . GLY A 1 103 ? 1.334 -14.590 2.359 1.00 70.12 103 GLY A N 1
ATOM 794 C CA . GLY A 1 103 ? 0.204 -15.483 2.101 1.00 70.12 103 GLY A CA 1
ATOM 795 C C . GLY 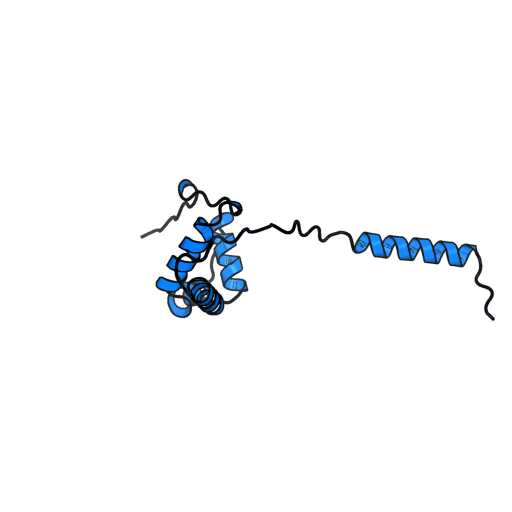A 1 103 ? -0.864 -14.915 1.159 1.00 70.12 103 GLY A C 1
ATOM 796 O O . GLY A 1 103 ? -1.947 -15.495 1.064 1.00 70.12 103 GLY A O 1
ATOM 797 N N . PHE A 1 104 ? -0.578 -13.821 0.439 1.00 70.06 104 PHE A N 1
ATOM 798 C CA . PHE A 1 104 ? -1.471 -13.266 -0.574 1.00 70.06 104 PHE A CA 1
ATOM 799 C C . PHE A 1 104 ? -1.593 -14.239 -1.749 1.00 70.06 104 PHE A C 1
ATOM 801 O O . PHE A 1 104 ? -0.821 -14.216 -2.705 1.00 70.06 104 PHE A O 1
ATOM 808 N N . ASN A 1 105 ? -2.582 -15.126 -1.693 1.00 56.44 105 ASN A N 1
ATOM 809 C CA . ASN A 1 105 ? -2.983 -15.894 -2.857 1.00 56.44 105 ASN A CA 1
ATOM 810 C C . ASN A 1 105 ? -3.850 -14.986 -3.733 1.00 56.44 105 ASN A C 1
ATOM 812 O O . ASN A 1 105 ? -4.943 -14.603 -3.325 1.00 56.44 105 ASN A O 1
ATOM 816 N N . VAL A 1 106 ? -3.387 -14.662 -4.942 1.00 57.25 106 VAL A N 1
ATOM 817 C CA . VAL A 1 106 ? -4.099 -13.782 -5.892 1.00 57.25 106 VAL A CA 1
ATOM 818 C C . VAL A 1 106 ? -5.526 -14.281 -6.182 1.00 57.25 106 VAL A C 1
ATOM 820 O O . VAL A 1 106 ? -6.413 -13.491 -6.478 1.00 57.25 106 VAL A O 1
ATOM 823 N N . THR A 1 107 ? -5.785 -15.582 -6.007 1.00 53.88 107 THR A N 1
ATOM 824 C CA . THR A 1 107 ? -7.122 -16.194 -6.127 1.00 53.88 107 THR A CA 1
ATOM 825 C C . THR A 1 107 ? -8.083 -15.793 -4.993 1.00 53.88 107 THR A C 1
ATOM 827 O O . THR A 1 107 ? -9.295 -15.850 -5.174 1.00 53.88 107 THR A O 1
ATOM 830 N N . HIS A 1 108 ? -7.560 -15.405 -3.824 1.00 48.88 108 HIS A N 1
ATOM 831 C CA . HIS A 1 108 ? -8.320 -14.941 -2.654 1.00 48.88 108 HIS A CA 1
ATOM 832 C C . HIS A 1 108 ? -8.497 -13.420 -2.599 1.00 48.88 108 HIS A C 1
ATOM 834 O O . HIS A 1 108 ? -9.342 -12.947 -1.840 1.00 48.88 108 HIS A O 1
ATOM 840 N N . LEU A 1 109 ? -7.760 -12.658 -3.413 1.00 54.47 109 LEU A N 1
ATOM 841 C CA . LEU A 1 109 ? -8.005 -11.231 -3.600 1.00 54.47 109 LEU A CA 1
ATOM 842 C C . LEU A 1 109 ? -9.279 -11.070 -4.438 1.00 54.47 109 LEU A C 1
ATOM 844 O O . LEU A 1 109 ? -9.243 -10.915 -5.657 1.00 54.47 109 LEU A O 1
ATOM 848 N N . ASN A 1 110 ? -10.432 -11.152 -3.776 1.00 47.47 110 ASN A N 1
ATOM 849 C CA . ASN A 1 110 ? -11.715 -10.811 -4.369 1.00 47.47 110 ASN A CA 1
ATOM 850 C C . ASN A 1 110 ? -11.787 -9.289 -4.508 1.00 47.47 110 ASN A C 1
ATOM 852 O O . ASN A 1 110 ? -12.453 -8.619 -3.721 1.00 47.47 110 ASN A O 1
ATOM 856 N N . ILE A 1 111 ? -11.081 -8.736 -5.496 1.00 51.72 111 ILE A N 1
ATOM 857 C CA . ILE A 1 111 ? -11.249 -7.341 -5.892 1.00 51.72 111 ILE A CA 1
ATOM 858 C C . ILE A 1 111 ? -12.649 -7.246 -6.499 1.00 51.72 111 ILE A C 1
ATOM 860 O O . ILE A 1 111 ? -12.838 -7.399 -7.707 1.00 51.72 111 ILE A O 1
ATOM 864 N N . ARG A 1 112 ? -13.663 -7.031 -5.653 1.00 45.62 112 ARG A N 1
ATOM 865 C CA . ARG A 1 112 ? -14.981 -6.570 -6.091 1.00 45.62 112 ARG A CA 1
ATOM 866 C C . ARG A 1 112 ? -14.824 -5.132 -6.567 1.00 45.62 112 ARG A C 1
ATOM 868 O O . ARG A 1 112 ? -15.234 -4.189 -5.904 1.00 45.62 112 ARG A O 1
ATOM 875 N N . GLY A 1 113 ? -14.221 -4.971 -7.739 1.00 40.28 113 GLY A N 1
ATOM 876 C CA . GLY A 1 113 ? -14.400 -3.775 -8.538 1.00 40.28 113 GLY A CA 1
ATOM 877 C C . GLY A 1 113 ? -15.854 -3.754 -8.987 1.00 40.28 113 GLY A C 1
ATOM 878 O O . GLY A 1 113 ? -16.205 -4.391 -9.980 1.00 40.28 113 GLY A O 1
ATOM 879 N N . HIS A 1 114 ? -16.718 -3.082 -8.230 1.00 33.81 114 HIS A N 1
ATOM 880 C CA . HIS A 1 114 ? -17.975 -2.626 -8.799 1.00 33.81 114 HIS A CA 1
ATOM 881 C C . HIS A 1 114 ? -17.642 -1.529 -9.817 1.00 33.81 114 HIS A C 1
ATOM 883 O O . HIS A 1 114 ? -16.954 -0.565 -9.485 1.00 33.81 114 HIS A O 1
ATOM 889 N N . GLN A 1 115 ? -18.058 -1.791 -11.062 1.00 36.06 115 GLN A N 1
ATOM 890 C CA . GLN A 1 115 ? -17.988 -0.905 -12.231 1.00 36.06 115 GLN A CA 1
ATOM 891 C C . GLN A 1 115 ? -18.489 0.506 -11.942 1.00 36.06 115 GLN A C 1
ATOM 893 O O . GLN A 1 115 ? -19.511 0.620 -11.226 1.00 36.06 115 GLN A O 1
#

Organism: NCBI:txid34285

Radius of gyration: 23.59 Å; chains: 1; bounding box: 41×27×71 Å